Protein AF-A0A7V0ZA70-F1 (afdb_monomer)

Secondary structure (DSSP, 8-state):
---HHHHHHHHHHHHHHIIIIIHIIIIIS-TTT----STTHHHHHHHHHHHHHHHHHH--S----

Mean predicted aligned error: 4.78 Å

Structure (mmCIF, N/CA/C/O backbone):
data_AF-A0A7V0ZA70-F1
#
_entry.id   AF-A0A7V0ZA70-F1
#
loop_
_atom_site.group_PDB
_atom_site.id
_atom_site.type_symbol
_atom_site.label_atom_id
_atom_site.label_alt_id
_atom_site.label_comp_id
_atom_site.label_asym_id
_atom_site.label_entity_id
_atom_site.label_seq_id
_atom_site.pdbx_PDB_ins_code
_atom_site.Cartn_x
_atom_site.Cartn_y
_atom_site.Cartn_z
_atom_site.occupancy
_atom_site.B_iso_or_equiv
_atom_site.auth_seq_id
_atom_site.auth_comp_id
_atom_site.auth_asym_id
_atom_site.auth_atom_id
_atom_site.pdbx_PDB_model_num
ATOM 1 N N . VAL A 1 1 ? 18.251 6.744 -24.403 1.00 75.94 1 VAL A N 1
ATOM 2 C CA . VAL A 1 1 ? 17.034 5.899 -24.308 1.00 75.94 1 VAL A CA 1
ATOM 3 C C . VAL A 1 1 ? 17.313 4.780 -23.311 1.00 75.94 1 VAL A C 1
ATOM 5 O O . VAL A 1 1 ? 18.421 4.258 -23.338 1.00 75.94 1 VAL A O 1
ATOM 8 N N . ALA A 1 2 ? 16.402 4.478 -22.378 1.00 84.31 2 ALA A N 1
ATOM 9 C CA . ALA A 1 2 ? 16.605 3.385 -21.418 1.00 84.31 2 ALA A CA 1
ATOM 10 C C . ALA A 1 2 ? 16.635 2.029 -22.145 1.00 84.31 2 ALA A C 1
ATOM 12 O O . ALA A 1 2 ? 15.880 1.822 -23.092 1.00 84.31 2 ALA A O 1
ATOM 13 N N . THR A 1 3 ? 17.513 1.119 -21.722 1.00 96.38 3 THR A N 1
ATOM 14 C CA . THR A 1 3 ? 17.586 -0.234 -22.290 1.00 96.38 3 THR A CA 1
ATOM 15 C C . THR A 1 3 ? 16.379 -1.067 -21.857 1.00 96.38 3 THR A C 1
ATOM 17 O O . THR A 1 3 ? 15.780 -0.806 -20.813 1.00 96.38 3 THR A O 1
ATOM 20 N N . ALA A 1 4 ? 16.046 -2.109 -22.625 1.00 95.88 4 ALA A N 1
ATOM 21 C CA . ALA A 1 4 ? 14.956 -3.025 -22.281 1.00 95.88 4 ALA A CA 1
ATOM 22 C C . ALA A 1 4 ? 15.133 -3.649 -20.883 1.00 95.88 4 ALA A C 1
ATOM 24 O O . ALA A 1 4 ? 14.181 -3.709 -20.110 1.00 95.88 4 ALA A O 1
ATOM 25 N N . ALA A 1 5 ? 16.366 -4.026 -20.522 1.00 97.19 5 ALA A N 1
ATOM 26 C CA . ALA A 1 5 ? 16.688 -4.537 -19.188 1.00 97.19 5 ALA A CA 1
ATOM 27 C C . ALA A 1 5 ? 16.378 -3.510 -18.085 1.00 97.19 5 ALA A C 1
ATOM 29 O O . ALA A 1 5 ? 15.724 -3.832 -17.098 1.00 97.19 5 ALA A O 1
ATOM 30 N N . LYS A 1 6 ? 16.759 -2.245 -18.294 1.00 97.06 6 LYS A N 1
ATOM 31 C CA . LYS A 1 6 ? 16.505 -1.172 -17.328 1.00 97.06 6 LYS A CA 1
ATOM 32 C C . LYS A 1 6 ? 15.008 -0.896 -17.148 1.00 97.06 6 LYS A C 1
ATOM 34 O O . LYS A 1 6 ? 14.565 -0.616 -16.0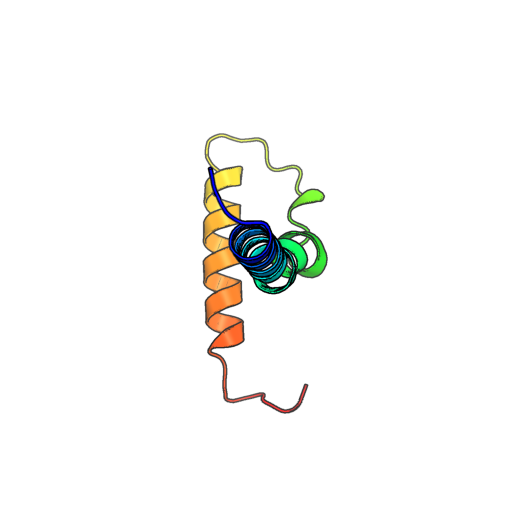40 1.00 97.06 6 LYS A O 1
ATOM 39 N N . LEU A 1 7 ? 14.220 -0.996 -18.220 1.00 96.88 7 LEU A N 1
ATOM 40 C CA . LEU A 1 7 ? 12.761 -0.875 -18.142 1.00 96.88 7 LEU A CA 1
ATOM 41 C C . LEU A 1 7 ? 12.126 -2.037 -17.369 1.00 96.88 7 LEU A C 1
ATOM 43 O O . LEU A 1 7 ? 11.234 -1.803 -16.555 1.00 96.88 7 LEU A O 1
ATOM 47 N N . LEU A 1 8 ? 12.603 -3.269 -17.573 1.00 97.06 8 LEU A N 1
ATOM 48 C CA . LEU A 1 8 ? 12.125 -4.435 -16.829 1.00 97.06 8 LEU A CA 1
ATOM 49 C C . LEU A 1 8 ? 12.339 -4.274 -15.318 1.00 97.06 8 LEU A C 1
ATOM 51 O O . LEU A 1 8 ? 11.428 -4.566 -14.541 1.00 97.06 8 LEU A O 1
ATOM 55 N N . ASP A 1 9 ? 13.507 -3.782 -14.905 1.00 97.19 9 ASP A N 1
ATOM 56 C CA . ASP A 1 9 ? 13.810 -3.552 -13.489 1.00 97.19 9 ASP A CA 1
ATOM 57 C C . ASP A 1 9 ? 12.869 -2.517 -12.866 1.00 97.19 9 ASP A C 1
ATOM 59 O O . ASP A 1 9 ? 12.358 -2.731 -11.765 1.00 97.19 9 ASP A O 1
ATOM 63 N N . TYR A 1 10 ? 12.558 -1.433 -13.586 1.00 96.75 10 TYR A N 1
ATOM 64 C CA . TYR A 1 10 ? 11.580 -0.447 -13.122 1.00 96.75 10 TYR A CA 1
ATOM 65 C C . TYR A 1 10 ? 10.178 -1.037 -12.975 1.00 96.75 10 TYR A C 1
ATOM 67 O O . TYR A 1 10 ? 9.530 -0.813 -11.953 1.00 96.75 10 TYR A O 1
ATOM 75 N N . ILE A 1 11 ? 9.723 -1.823 -13.955 1.00 96.88 11 ILE A N 1
ATOM 76 C CA . ILE A 1 11 ? 8.406 -2.471 -13.912 1.00 96.88 11 ILE A CA 1
ATOM 77 C C . ILE A 1 11 ? 8.323 -3.418 -12.711 1.00 96.88 11 ILE A C 1
ATOM 79 O O . ILE A 1 11 ? 7.363 -3.364 -11.943 1.00 96.88 11 ILE A O 1
ATOM 83 N N . ARG A 1 12 ? 9.344 -4.256 -12.500 1.00 97.12 12 ARG A N 1
ATOM 84 C CA . ARG A 1 12 ? 9.395 -5.174 -11.353 1.00 97.12 12 ARG A CA 1
ATOM 85 C C .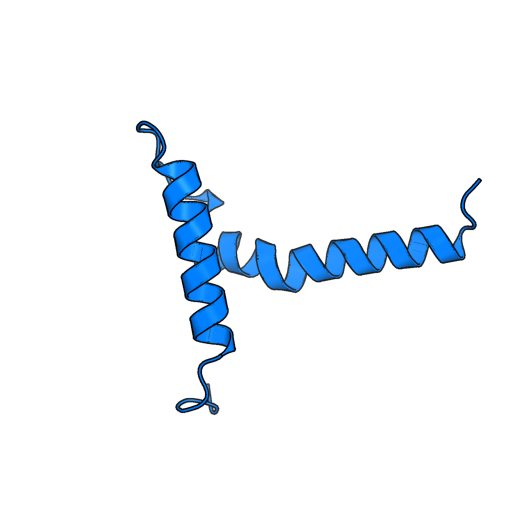 ARG A 1 12 ? 9.450 -4.431 -10.021 1.00 97.12 12 ARG A C 1
ATOM 87 O O . ARG A 1 12 ? 8.776 -4.837 -9.077 1.00 97.12 12 ARG A O 1
ATO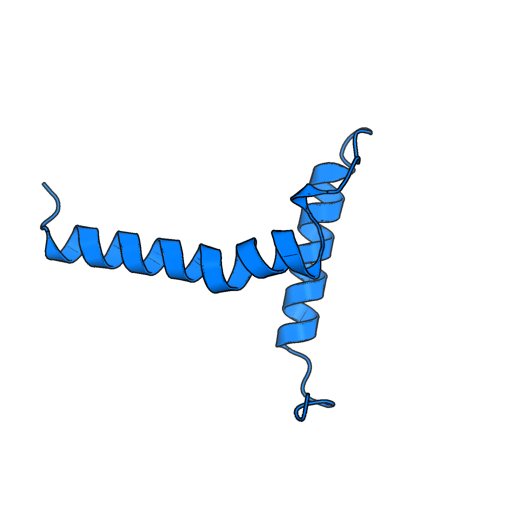M 94 N N . GLY A 1 13 ? 10.216 -3.343 -9.947 1.00 96.88 13 GLY A N 1
ATOM 95 C CA . GLY A 1 13 ? 10.280 -2.485 -8.766 1.00 96.88 13 GLY A CA 1
ATOM 96 C C . GLY A 1 13 ? 8.921 -1.877 -8.422 1.00 96.88 13 GLY A C 1
ATOM 97 O O . GLY A 1 13 ? 8.499 -1.937 -7.269 1.00 96.88 13 GLY A O 1
ATOM 98 N N . HIS A 1 14 ? 8.204 -1.370 -9.426 1.00 95.81 14 HIS A N 1
ATOM 99 C CA . HIS A 1 14 ? 6.866 -0.809 -9.256 1.00 95.81 14 HIS A CA 1
ATOM 100 C C . HIS A 1 14 ? 5.857 -1.853 -8.754 1.00 95.81 14 HIS A C 1
ATOM 102 O O . HIS A 1 14 ? 5.226 -1.640 -7.721 1.00 95.81 14 HIS A O 1
ATOM 108 N N . TRP A 1 15 ? 5.782 -3.027 -9.392 1.00 97.31 15 TRP A N 1
ATOM 109 C CA . TRP A 1 15 ? 4.915 -4.122 -8.927 1.00 97.31 15 TRP A CA 1
ATOM 110 C C . TRP A 1 15 ? 5.278 -4.625 -7.525 1.00 97.31 15 TRP A C 1
ATOM 112 O O . TRP A 1 15 ? 4.415 -5.080 -6.777 1.00 97.31 15 TRP A O 1
ATOM 122 N N . GLY A 1 16 ? 6.549 -4.521 -7.132 1.00 96.19 16 GLY A N 1
ATOM 123 C CA . GLY A 1 16 ? 6.980 -4.805 -5.767 1.00 96.19 16 GLY A CA 1
ATOM 124 C C . GLY A 1 16 ? 6.349 -3.873 -4.728 1.00 96.19 16 GLY A C 1
ATOM 125 O O . GLY A 1 16 ? 6.060 -4.324 -3.620 1.00 96.19 16 GLY A O 1
ATOM 126 N N . ILE A 1 17 ? 6.116 -2.604 -5.074 1.00 93.88 17 ILE A N 1
ATOM 127 C CA . ILE A 1 17 ? 5.411 -1.643 -4.214 1.00 93.88 17 ILE A CA 1
ATOM 128 C C . ILE A 1 17 ? 3.927 -1.998 -4.169 1.00 93.88 17 ILE A C 1
ATOM 130 O O . ILE A 1 17 ? 3.369 -2.115 -3.079 1.00 93.88 17 ILE A O 1
ATOM 134 N N . GLU A 1 18 ? 3.324 -2.246 -5.329 1.00 95.38 18 GLU A N 1
ATOM 135 C CA . GLU A 1 18 ? 1.901 -2.566 -5.439 1.00 95.38 18 GLU A CA 1
ATOM 136 C C . GLU A 1 18 ? 1.524 -3.791 -4.598 1.00 95.38 18 GLU A C 1
ATOM 138 O O . GLU A 1 18 ? 0.664 -3.729 -3.722 1.00 95.38 18 GLU A O 1
ATOM 143 N N . ASN A 1 19 ? 2.278 -4.879 -4.757 1.00 93.00 19 ASN A N 1
ATOM 144 C CA . ASN A 1 19 ? 2.001 -6.139 -4.072 1.00 93.00 19 ASN A CA 1
ATOM 145 C C . ASN A 1 19 ? 2.244 -6.082 -2.554 1.00 93.00 19 ASN A C 1
ATOM 147 O O . ASN A 1 19 ? 1.615 -6.824 -1.806 1.00 93.00 19 ASN A O 1
ATOM 151 N N . ARG A 1 20 ? 3.195 -5.265 -2.077 1.00 91.31 20 ARG A N 1
ATOM 152 C CA . ARG A 1 20 ? 3.616 -5.264 -0.656 1.00 91.31 20 ARG A CA 1
ATOM 153 C C . ARG A 1 20 ? 3.025 -4.123 0.164 1.00 91.31 20 ARG A C 1
ATOM 155 O O . ARG A 1 20 ? 3.135 -4.155 1.397 1.00 91.31 20 ARG A O 1
ATOM 162 N N . LEU A 1 21 ? 2.508 -3.089 -0.493 1.00 94.69 21 LEU A N 1
ATOM 163 C CA . LEU A 1 21 ? 1.941 -1.904 0.140 1.00 94.69 21 LEU A CA 1
ATOM 164 C C . LEU A 1 21 ? 0.488 -1.709 -0.282 1.00 94.69 21 LEU A C 1
ATOM 166 O O . LEU A 1 21 ? -0.379 -1.862 0.572 1.00 94.69 21 LEU A O 1
ATOM 170 N N . HIS A 1 22 ? 0.238 -1.386 -1.553 1.00 94.25 22 HIS A N 1
ATOM 171 C CA . HIS A 1 22 ? -1.092 -0.987 -2.026 1.00 94.25 22 HIS A CA 1
ATOM 172 C C . HIS A 1 22 ? -2.113 -2.100 -1.852 1.00 94.25 22 HIS A C 1
ATOM 174 O O . HIS A 1 22 ? -3.078 -1.898 -1.133 1.00 94.25 22 HIS A O 1
ATOM 180 N N . TRP A 1 23 ? -1.818 -3.323 -2.296 1.00 96.00 23 TRP A N 1
ATOM 181 C CA . TRP A 1 23 ? -2.740 -4.446 -2.122 1.00 96.00 23 TRP A CA 1
ATOM 182 C C . TRP A 1 23 ? -3.166 -4.662 -0.658 1.00 96.00 23 TRP A C 1
ATOM 184 O O . TRP A 1 23 ? -4.342 -4.880 -0.367 1.00 96.00 23 TRP A O 1
ATOM 194 N N . SER A 1 24 ? -2.231 -4.556 0.295 1.00 95.88 24 SER A N 1
ATOM 195 C CA . SER A 1 24 ? -2.565 -4.668 1.719 1.00 95.88 24 SER A CA 1
ATOM 196 C C . SER A 1 24 ? -3.463 -3.529 2.200 1.00 95.88 24 SER A C 1
ATOM 198 O O . SER A 1 24 ? -4.329 -3.764 3.040 1.00 95.88 24 SER A O 1
ATOM 200 N N . LEU A 1 25 ? -3.254 -2.310 1.704 1.00 96.62 25 LEU A N 1
ATOM 201 C CA . LEU A 1 25 ? -4.075 -1.151 2.040 1.00 96.62 25 LEU A CA 1
ATOM 202 C C . LEU A 1 25 ? -5.476 -1.252 1.412 1.00 96.62 25 LEU A C 1
ATOM 204 O O . LEU A 1 25 ? -6.488 -1.100 2.101 1.00 96.62 25 LEU A O 1
ATOM 208 N N . ASP A 1 26 ? -5.539 -1.609 0.139 1.00 95.19 26 ASP A N 1
ATOM 209 C CA . ASP A 1 26 ? -6.775 -1.659 -0.631 1.00 95.19 26 ASP A CA 1
ATOM 210 C C . ASP A 1 26 ? -7.667 -2.805 -0.148 1.00 95.19 26 ASP A C 1
ATOM 212 O O . ASP A 1 26 ? -8.852 -2.600 0.106 1.00 95.19 26 ASP A O 1
ATOM 216 N N . VAL A 1 27 ? -7.096 -3.993 0.091 1.00 95.12 27 VAL A N 1
ATOM 217 C CA . VAL A 1 27 ? -7.859 -5.197 0.457 1.00 95.12 27 VAL A CA 1
ATOM 218 C C . VAL A 1 27 ? -8.015 -5.354 1.970 1.00 95.12 27 VAL A C 1
ATOM 220 O O . VAL A 1 27 ? -9.139 -5.390 2.471 1.00 95.12 27 VAL A O 1
ATOM 223 N N . ASN A 1 28 ? -6.918 -5.435 2.735 1.00 94.62 28 ASN A N 1
ATOM 224 C CA . ASN A 1 28 ? -7.010 -5.741 4.174 1.00 94.62 28 ASN A CA 1
ATOM 225 C C . ASN A 1 28 ? -7.506 -4.544 4.992 1.00 94.62 28 ASN A C 1
ATOM 227 O O . ASN A 1 28 ? -8.234 -4.713 5.968 1.00 94.62 28 ASN A O 1
ATOM 231 N N . PHE A 1 29 ? -7.127 -3.328 4.592 1.00 95.06 29 PHE A N 1
ATOM 232 C CA . PHE A 1 29 ? -7.577 -2.089 5.232 1.00 95.06 29 PHE A CA 1
ATOM 233 C C . PHE A 1 29 ? -8.805 -1.480 4.540 1.00 95.06 29 PHE A C 1
ATOM 235 O O . PHE A 1 29 ? -9.335 -0.472 5.035 1.00 95.06 29 PHE A O 1
ATOM 242 N N . ARG A 1 30 ? -9.274 -2.118 3.455 1.00 95.75 30 ARG A N 1
ATOM 243 C CA . ARG A 1 30 ? -10.463 -1.755 2.675 1.00 95.75 30 ARG A CA 1
ATOM 244 C C . ARG A 1 30 ? -10.438 -0.300 2.223 1.00 95.75 30 ARG A C 1
ATOM 246 O O . ARG A 1 30 ? -11.454 0.384 2.326 1.00 95.75 30 ARG A O 1
ATOM 253 N N . GLU A 1 31 ? -9.267 0.210 1.836 1.00 95.00 31 GLU A N 1
ATOM 254 C CA . GLU A 1 31 ? -9.086 1.635 1.540 1.00 95.00 31 GLU A CA 1
ATOM 255 C C . GLU A 1 31 ? -10.005 2.097 0.396 1.00 95.00 31 GLU A C 1
ATOM 257 O O . GLU A 1 31 ? -10.674 3.119 0.560 1.00 95.00 31 GLU A O 1
ATOM 262 N N . ASP A 1 32 ? -10.167 1.284 -0.654 1.00 93.12 32 ASP A N 1
ATOM 263 C CA . ASP A 1 32 ? -11.060 1.557 -1.794 1.00 93.12 32 ASP A CA 1
ATOM 264 C C . ASP A 1 32 ? -12.548 1.645 -1.416 1.00 93.12 32 ASP A C 1
ATOM 266 O O . ASP A 1 32 ? -13.314 2.417 -2.000 1.00 93.12 32 ASP A O 1
ATOM 270 N N . ASP A 1 33 ? -12.976 0.894 -0.400 1.00 95.25 33 ASP A N 1
ATOM 271 C CA . ASP A 1 33 ? -14.376 0.867 0.040 1.00 95.25 33 ASP A CA 1
ATOM 272 C C . ASP A 1 33 ? -14.747 2.082 0.915 1.00 95.25 33 ASP A C 1
ATOM 274 O O . ASP A 1 33 ? -15.928 2.315 1.219 1.00 95.25 33 ASP A O 1
ATOM 278 N N . ARG A 1 34 ? -13.760 2.861 1.382 1.00 93.81 34 ARG A N 1
ATOM 279 C CA . ARG A 1 34 ? -13.983 3.931 2.364 1.00 93.81 34 ARG A CA 1
ATOM 280 C C . ARG A 1 34 ? -14.747 5.097 1.754 1.00 93.81 34 ARG A C 1
ATOM 282 O O . ARG A 1 34 ? -14.294 5.794 0.854 1.00 93.81 34 ARG A O 1
ATOM 289 N N . ARG A 1 35 ? -15.885 5.433 2.363 1.00 94.81 35 ARG A N 1
ATOM 290 C CA . ARG A 1 35 ? -16.695 6.610 1.996 1.00 94.81 35 ARG A CA 1
ATOM 291 C C . ARG A 1 35 ? -16.331 7.854 2.810 1.00 94.81 35 ARG A C 1
ATOM 293 O O . ARG A 1 35 ? -17.210 8.582 3.265 1.00 94.81 35 ARG A O 1
ATOM 300 N N . ILE A 1 36 ? -15.037 8.099 3.005 1.00 94.19 36 ILE A N 1
ATOM 301 C CA . ILE A 1 36 ? -14.537 9.237 3.784 1.00 94.19 36 ILE A CA 1
ATOM 302 C C . ILE A 1 36 ? -14.474 10.470 2.877 1.00 94.19 36 ILE A C 1
ATOM 304 O O . ILE A 1 36 ? -13.679 10.517 1.946 1.00 94.19 36 ILE A O 1
ATOM 30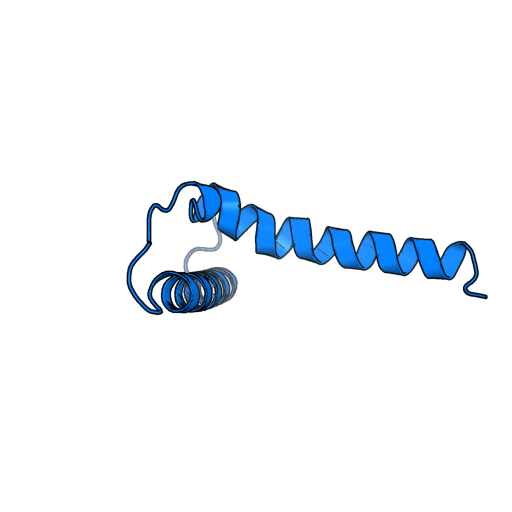8 N N . ARG A 1 37 ? -15.337 11.464 3.126 1.00 93.25 37 ARG A N 1
ATOM 309 C CA . ARG A 1 37 ? -15.528 12.625 2.227 1.00 93.25 37 ARG A CA 1
ATOM 310 C C . ARG A 1 37 ? -15.444 13.989 2.920 1.00 93.25 37 ARG A C 1
ATOM 312 O O . ARG A 1 37 ? -15.842 14.993 2.340 1.00 93.25 37 ARG A O 1
ATOM 319 N N . GLN A 1 38 ? -14.968 14.035 4.163 1.00 95.75 38 GLN A N 1
ATOM 320 C CA . GLN A 1 38 ? -14.936 15.263 4.959 1.00 95.75 38 GLN A CA 1
ATOM 321 C C . GLN A 1 38 ? -13.508 15.782 5.143 1.00 95.75 38 GLN A C 1
ATOM 323 O O . GLN A 1 38 ? -12.664 15.085 5.705 1.00 95.75 38 GLN A O 1
ATOM 328 N N . GLY A 1 39 ? -13.259 17.029 4.729 1.00 95.94 39 GLY A N 1
ATOM 329 C CA . GLY A 1 39 ? -11.987 17.724 4.951 1.00 95.94 39 GLY A CA 1
ATOM 330 C C . GLY A 1 39 ? -10.769 16.877 4.562 1.00 95.94 39 GLY A C 1
ATOM 331 O O . GLY A 1 39 ? -10.735 16.282 3.489 1.00 95.94 39 GLY A O 1
ATOM 332 N N . HIS A 1 40 ? -9.795 16.778 5.470 1.00 96.12 40 HIS A N 1
ATOM 333 C CA . HIS A 1 40 ? -8.557 16.006 5.281 1.00 96.12 40 HIS A CA 1
ATOM 334 C C . HIS A 1 40 ? -8.664 14.535 5.710 1.00 96.12 40 HIS A C 1
ATOM 336 O O . HIS A 1 40 ? -7.652 13.845 5.830 1.00 96.12 40 HIS A O 1
ATOM 342 N N . ALA A 1 41 ? -9.870 14.031 5.984 1.00 95.75 41 ALA A N 1
ATOM 343 C CA . ALA A 1 41 ? -10.025 12.712 6.584 1.00 95.75 41 ALA A CA 1
ATOM 344 C C . ALA A 1 41 ? -9.509 11.578 5.679 1.00 95.75 41 ALA A C 1
ATOM 346 O O . ALA A 1 41 ? -8.950 10.621 6.205 1.00 95.75 41 ALA A O 1
ATOM 347 N N . ALA A 1 42 ? -9.617 11.696 4.348 1.00 93.81 42 ALA A N 1
ATOM 348 C CA . ALA A 1 42 ? -9.087 10.696 3.415 1.00 93.81 42 ALA A CA 1
ATOM 349 C C . ALA A 1 42 ? -7.552 10.574 3.507 1.00 93.81 42 ALA A C 1
ATOM 351 O O . ALA A 1 42 ? -7.025 9.480 3.706 1.00 93.81 42 ALA A O 1
ATOM 352 N N . GLU A 1 43 ? -6.835 11.702 3.458 1.00 95.12 43 GLU A N 1
ATOM 353 C CA . GLU A 1 43 ? -5.372 11.723 3.593 1.00 95.12 43 GLU A CA 1
ATOM 354 C C . GLU A 1 43 ? -4.929 11.221 4.973 1.00 95.12 43 GLU A C 1
ATOM 356 O O . GLU A 1 43 ? -4.024 10.387 5.079 1.00 95.12 43 GLU A O 1
ATOM 361 N N . ASN A 1 44 ? -5.594 11.688 6.032 1.00 96.69 44 ASN A N 1
ATOM 362 C CA . ASN A 1 44 ? -5.289 11.278 7.399 1.00 96.69 44 ASN A CA 1
ATOM 363 C C . ASN A 1 44 ? -5.451 9.763 7.570 1.00 96.69 44 ASN A C 1
ATOM 365 O O . ASN A 1 44 ? -4.567 9.112 8.125 1.00 96.69 44 ASN A O 1
ATOM 369 N N . PHE A 1 45 ? -6.533 9.179 7.047 1.00 96.19 45 PHE A N 1
ATOM 370 C CA . PHE A 1 45 ? -6.751 7.733 7.111 1.00 96.19 45 PHE A CA 1
ATOM 371 C C . PHE A 1 45 ? -5.734 6.938 6.295 1.00 96.19 45 PHE A C 1
ATOM 373 O O . PHE A 1 45 ? -5.299 5.879 6.754 1.00 96.19 45 PHE A O 1
ATOM 380 N N . SER A 1 46 ? -5.324 7.438 5.128 1.00 94.62 46 SER A N 1
ATOM 381 C CA . SER A 1 46 ? -4.273 6.800 4.327 1.00 94.62 46 SER A CA 1
ATOM 382 C C . SER A 1 46 ? -2.942 6.766 5.094 1.00 94.62 46 SER A C 1
ATOM 384 O O . SER A 1 46 ? -2.301 5.718 5.223 1.00 94.62 46 SER A O 1
ATOM 386 N N . ARG A 1 47 ? -2.561 7.884 5.735 1.00 96.56 47 ARG A N 1
ATOM 387 C CA . ARG A 1 47 ? -1.365 7.959 6.600 1.00 96.56 47 ARG A CA 1
ATOM 388 C C . ARG A 1 47 ? -1.457 7.006 7.792 1.00 96.56 47 ARG A C 1
ATOM 390 O O . ARG A 1 47 ? -0.515 6.254 8.037 1.00 96.56 47 ARG A O 1
ATOM 397 N N . LEU A 1 48 ? -2.587 6.999 8.500 1.00 97.12 48 LEU A N 1
ATOM 398 C CA . LEU A 1 48 ? -2.813 6.109 9.643 1.00 97.12 48 LEU A CA 1
ATOM 399 C C . LEU A 1 48 ? -2.752 4.631 9.241 1.00 97.12 48 LEU A C 1
ATOM 401 O O . LEU A 1 48 ? -2.137 3.836 9.946 1.00 97.12 48 LEU A O 1
ATOM 405 N N . SER A 1 49 ? -3.320 4.268 8.088 1.00 97.19 49 SER A N 1
ATOM 406 C CA . SER A 1 49 ? -3.306 2.886 7.585 1.00 97.19 49 SER A CA 1
ATOM 407 C C . SER A 1 49 ? -1.882 2.424 7.267 1.00 97.19 49 SER A C 1
ATOM 409 O O . SER A 1 49 ? -1.489 1.322 7.644 1.00 97.19 49 SER A O 1
ATOM 411 N N . ARG A 1 50 ? -1.055 3.296 6.675 1.00 96.75 50 ARG A N 1
ATOM 412 C CA . ARG A 1 50 ? 0.374 3.021 6.444 1.00 96.75 50 ARG A CA 1
ATOM 413 C C . ARG A 1 50 ? 1.166 2.867 7.743 1.00 96.75 50 ARG A C 1
ATOM 415 O O . ARG A 1 50 ? 1.994 1.965 7.836 1.00 96.75 50 ARG A O 1
ATOM 422 N N . ILE A 1 51 ? 0.912 3.717 8.741 1.00 97.88 51 ILE A N 1
ATOM 423 C CA . ILE A 1 51 ? 1.548 3.606 10.065 1.00 97.88 51 ILE A CA 1
ATOM 424 C C . ILE A 1 51 ? 1.180 2.267 10.710 1.00 97.88 51 ILE A C 1
ATOM 426 O O . ILE A 1 51 ? 2.070 1.529 11.125 1.00 97.88 51 ILE A O 1
ATOM 430 N N . ALA A 1 52 ? -0.107 1.919 10.731 1.00 97.25 52 ALA A N 1
ATOM 431 C CA . ALA A 1 52 ? -0.585 0.654 11.279 1.00 97.25 52 ALA A CA 1
ATOM 432 C C . ALA A 1 52 ? 0.021 -0.559 10.554 1.00 97.25 52 ALA A C 1
ATOM 434 O O . ALA A 1 52 ? 0.503 -1.481 11.208 1.00 97.25 52 ALA A O 1
ATOM 435 N N . LEU A 1 53 ? 0.078 -0.542 9.217 1.00 95.75 53 LEU A N 1
ATOM 436 C CA . LEU A 1 53 ? 0.712 -1.608 8.438 1.00 95.75 53 LEU A CA 1
ATOM 437 C C . LEU A 1 53 ? 2.199 -1.766 8.781 1.00 95.75 53 LEU A C 1
ATOM 439 O O . LEU A 1 53 ? 2.689 -2.888 8.889 1.00 95.75 53 LEU A O 1
ATOM 443 N N . ASN A 1 54 ? 2.925 -0.662 8.959 1.00 95.00 54 ASN A N 1
ATOM 444 C CA . ASN A 1 54 ? 4.336 -0.712 9.339 1.00 95.00 54 ASN A CA 1
ATOM 445 C C . ASN A 1 54 ? 4.531 -1.280 10.749 1.00 95.00 54 ASN A C 1
ATOM 447 O O . ASN A 1 54 ? 5.449 -2.071 10.947 1.00 95.00 54 ASN A O 1
ATOM 451 N N . LEU A 1 55 ? 3.659 -0.929 11.700 1.00 95.56 55 LEU A N 1
ATOM 452 C CA . LEU A 1 55 ? 3.679 -1.513 13.044 1.00 95.56 55 LEU A CA 1
ATOM 453 C C . LEU A 1 55 ? 3.409 -3.020 12.995 1.00 95.56 55 LEU A C 1
ATOM 455 O O . LEU A 1 55 ? 4.166 -3.782 13.582 1.00 95.56 55 LEU A O 1
ATOM 459 N N . LEU A 1 56 ? 2.409 -3.462 12.224 1.00 93.31 56 LEU A N 1
ATOM 460 C CA . LEU A 1 56 ? 2.116 -4.889 12.038 1.00 93.31 56 LEU A CA 1
ATOM 461 C C . LEU A 1 56 ? 3.292 -5.652 11.416 1.00 93.31 56 LEU A C 1
ATOM 463 O O . LEU A 1 56 ? 3.589 -6.764 11.830 1.00 93.31 56 LEU A O 1
ATOM 467 N N . LYS A 1 57 ? 3.998 -5.054 10.450 1.00 90.81 57 LYS A N 1
ATOM 468 C CA . LYS A 1 57 ? 5.205 -5.653 9.855 1.00 90.81 57 LYS A CA 1
ATOM 469 C C . LYS A 1 57 ? 6.386 -5.725 10.829 1.00 90.81 57 LYS A C 1
ATOM 471 O O . LYS A 1 57 ? 7.258 -6.570 10.649 1.00 90.81 57 LYS A O 1
ATOM 476 N N . ALA A 1 58 ? 6.440 -4.823 11.807 1.00 93.25 58 ALA A N 1
ATOM 477 C CA . ALA A 1 58 ? 7.471 -4.791 12.842 1.00 93.25 58 ALA A CA 1
ATOM 478 C C . ALA A 1 58 ? 7.125 -5.664 14.062 1.00 93.25 58 ALA A C 1
ATOM 480 O O . ALA A 1 58 ? 7.990 -5.895 14.907 1.00 93.25 58 ALA A O 1
ATOM 481 N N . GLU A 1 59 ? 5.885 -6.144 14.161 1.00 92.88 59 GLU A N 1
ATOM 482 C CA . GLU A 1 59 ? 5.430 -6.982 15.262 1.00 92.88 59 GLU A CA 1
ATOM 483 C C . GLU A 1 59 ? 6.120 -8.353 15.218 1.00 92.88 59 GLU A C 1
ATOM 485 O O . GLU A 1 59 ? 6.173 -9.021 14.187 1.00 92.88 59 GLU A O 1
ATOM 490 N N . THR A 1 60 ? 6.686 -8.780 16.348 1.00 90.38 60 THR A N 1
ATOM 491 C CA . THR A 1 60 ? 7.547 -9.976 16.420 1.00 90.38 60 THR A CA 1
ATOM 492 C C . THR A 1 60 ? 7.091 -11.002 17.446 1.00 90.38 60 THR A C 1
ATOM 494 O O . THR A 1 60 ? 7.636 -12.115 17.459 1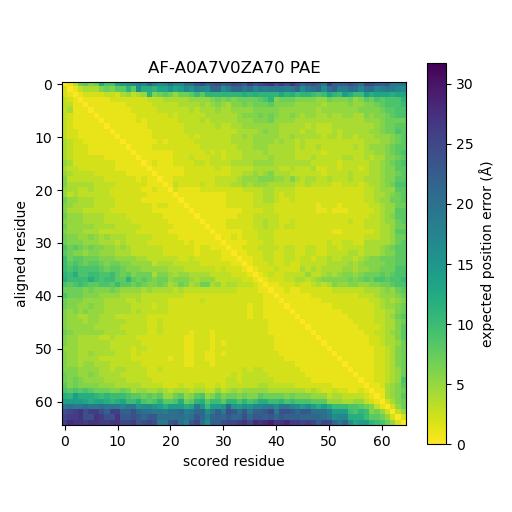.00 90.38 60 THR A O 1
ATOM 497 N N . THR A 1 61 ? 6.112 -10.648 18.285 1.00 88.06 61 THR A N 1
ATOM 498 C CA . THR A 1 61 ? 5.617 -11.491 19.379 1.00 88.06 61 THR A CA 1
ATOM 499 C C . THR A 1 61 ? 4.661 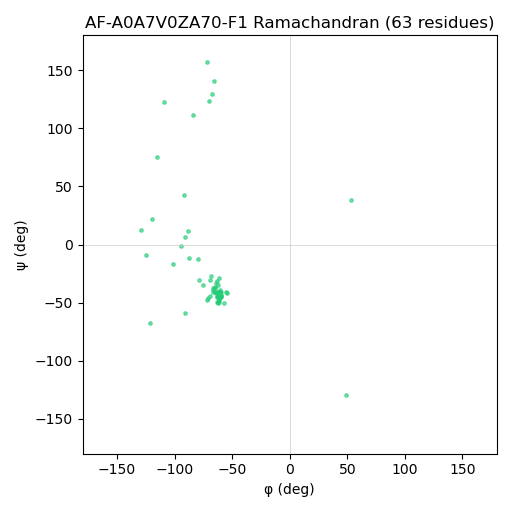-12.581 18.893 1.00 88.06 61 THR A C 1
ATOM 501 O O . THR A 1 61 ? 4.671 -13.680 19.440 1.00 88.06 61 THR A O 1
ATOM 504 N N . CYS A 1 62 ? 3.910 -12.338 17.814 1.00 69.31 62 CYS A N 1
ATOM 505 C CA . CYS A 1 62 ? 2.998 -13.309 17.207 1.00 69.31 62 CYS A CA 1
ATOM 506 C C . CYS A 1 62 ? 3.471 -13.681 15.793 1.00 69.31 62 CYS A C 1
ATOM 508 O O . CYS A 1 62 ? 2.956 -13.197 14.792 1.00 69.31 62 CYS A O 1
ATOM 510 N N . ARG A 1 6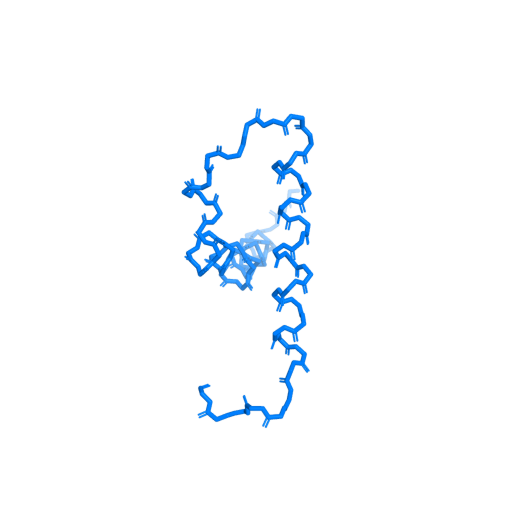3 ? 4.520 -14.507 15.708 1.00 63.59 63 ARG A N 1
ATOM 511 C CA . ARG A 1 63 ? 5.191 -14.867 14.438 1.00 63.59 63 ARG A CA 1
ATOM 512 C C . ARG A 1 63 ? 4.624 -16.118 13.755 1.00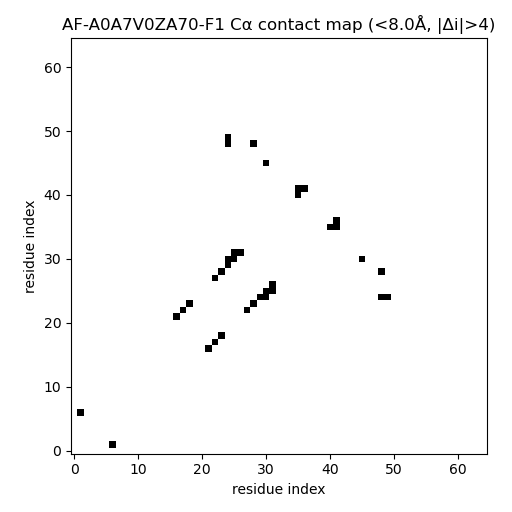 63.59 63 ARG A C 1
ATOM 514 O O . ARG A 1 63 ? 5.212 -16.606 12.799 1.00 63.59 63 ARG A O 1
ATOM 521 N N . TRP A 1 64 ? 3.529 -16.661 14.281 1.00 55.22 64 TRP A N 1
ATOM 522 C CA . TRP A 1 64 ? 2.998 -17.978 13.909 1.00 55.22 64 TRP A CA 1
ATOM 523 C C . TRP A 1 64 ? 1.577 -17.930 13.334 1.00 55.22 64 TRP A C 1
ATOM 525 O O . TRP A 1 64 ? 0.878 -18.940 13.375 1.00 55.22 64 TRP A O 1
ATOM 535 N N . ALA A 1 65 ? 1.152 -16.775 12.821 1.00 51.16 65 ALA A N 1
ATOM 536 C CA . ALA A 1 65 ? -0.028 -16.668 11.965 1.00 51.16 65 ALA A CA 1
ATOM 537 C C . ALA A 1 65 ? 0.408 -16.606 10.498 1.00 51.16 65 ALA A C 1
ATOM 539 O O . ALA A 1 65 ? 1.337 -15.817 10.207 1.00 51.16 65 ALA A O 1
#

Solvent-accessible surface area (backbone atoms only — not comparable to full-atom values): 3987 Å² total; per-residue (Å²): 131,85,51,73,69,60,52,50,52,51,53,54,53,51,52,53,46,41,67,72,46,50,49,50,41,42,62,78,66,35,52,79,75,56,88,63,83,56,89,63,48,49,61,51,49,53,54,50,51,52,52,50,52,53,50,60,73,66,56,70,89,76,78,83,122

Sequence (65 aa):
VATAAKLLDYIRGHWGIENRLHWSLDVNFREDDRRIRQGHAAENFSRLSRIALNLLKAETTCRWA

Foldseek 3Di:
DD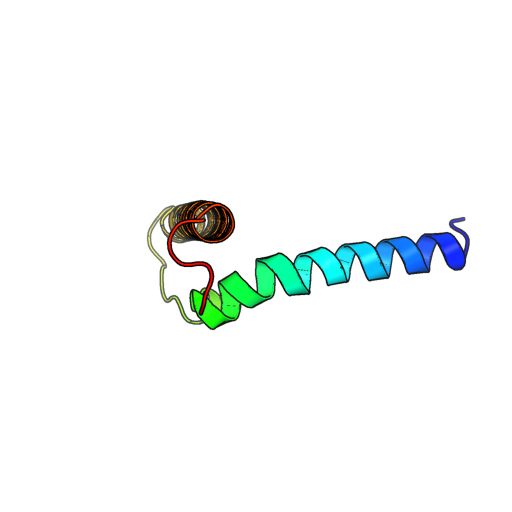DPVRVVVVVVVVVVCCVLPVCCCCPVVVLVVDPDDDDCVNVVVSVVSRVVSVVVVVDDPPPPD

Radius of gyration: 16.03 Å; Cα contacts (8 Å, |Δi|>4): 18; chains: 1; bounding box: 34×36×44 Å

pLDDT: mean 92.59, std 9.17, range [51.16, 97.88]